Protein AF-A0A5A8C031-F1 (afdb_monomer)

pLDDT: mean 80.94, std 11.34, range [50.0, 92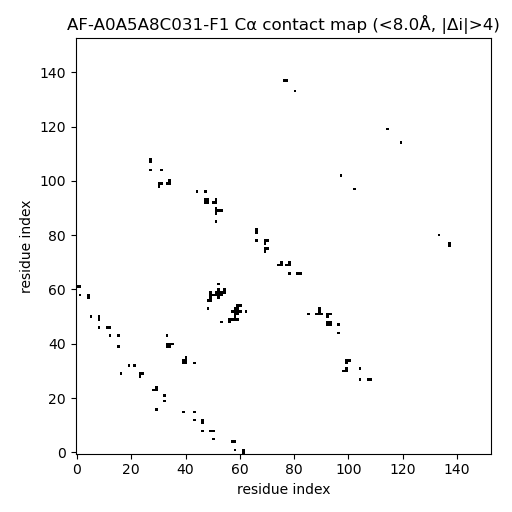.94]

Structure (mmCIF, N/CA/C/O backbone):
data_AF-A0A5A8C031-F1
#
_entry.id   AF-A0A5A8C031-F1
#
loop_
_atom_site.group_PDB
_atom_site.id
_atom_site.type_symbol
_atom_site.label_atom_id
_atom_site.label_alt_id
_atom_site.label_comp_id
_atom_site.label_asym_id
_atom_site.label_entity_id
_atom_site.label_seq_id
_atom_site.pdbx_PDB_ins_code
_atom_site.Cartn_x
_atom_site.Cartn_y
_atom_site.Cartn_z
_atom_site.occupancy
_atom_site.B_iso_or_equiv
_atom_site.auth_seq_id
_atom_site.auth_comp_id
_atom_site.auth_asym_id
_atom_site.auth_atom_id
_atom_site.pdbx_PDB_model_num
ATOM 1 N N . MET A 1 1 ? -4.021 -14.333 13.060 1.00 83.88 1 MET A N 1
ATOM 2 C CA . MET A 1 1 ? -4.464 -14.262 11.647 1.00 83.88 1 MET A CA 1
ATOM 3 C C . MET A 1 1 ? -3.857 -13.085 10.891 1.00 83.88 1 MET A C 1
ATOM 5 O O . MET A 1 1 ? -3.266 -13.328 9.847 1.00 83.88 1 MET A O 1
ATOM 9 N N . TYR A 1 2 ? -3.890 -11.856 11.427 1.00 87.88 2 TYR A N 1
ATOM 10 C CA . TYR A 1 2 ? -3.252 -10.684 10.798 1.00 87.88 2 TYR A CA 1
ATOM 11 C C . TYR A 1 2 ? -1.809 -10.914 10.328 1.00 87.88 2 TYR A C 1
ATOM 13 O O . TYR A 1 2 ? -1.511 -10.761 9.147 1.00 87.88 2 TYR A O 1
ATOM 21 N N . LEU A 1 3 ? -0.933 -11.363 11.234 1.00 89.94 3 LEU A N 1
ATOM 22 C CA . LEU A 1 3 ? 0.481 -11.597 10.925 1.00 89.94 3 LEU A CA 1
ATOM 23 C C . LEU A 1 3 ? 0.696 -12.619 9.804 1.00 89.94 3 LEU A C 1
ATOM 25 O O . LEU A 1 3 ? 1.590 -12.433 8.989 1.00 89.94 3 LEU A O 1
ATOM 29 N N . LEU A 1 4 ? -0.133 -13.665 9.721 1.00 90.69 4 LEU A N 1
ATOM 30 C CA . LEU A 1 4 ? -0.022 -14.673 8.662 1.00 90.69 4 LEU A CA 1
ATOM 31 C C . LEU A 1 4 ? -0.311 -14.066 7.289 1.00 90.69 4 LEU A C 1
ATOM 33 O O . LEU A 1 4 ? 0.468 -14.247 6.360 1.00 90.69 4 LEU A O 1
ATOM 37 N N . ILE A 1 5 ? -1.397 -13.302 7.165 1.00 89.88 5 ILE A N 1
ATOM 38 C CA . ILE A 1 5 ? -1.763 -12.665 5.893 1.00 89.88 5 ILE A CA 1
ATOM 39 C C . ILE A 1 5 ? -0.736 -11.590 5.519 1.00 89.88 5 ILE A C 1
ATOM 41 O O . ILE A 1 5 ? -0.358 -11.477 4.352 1.00 89.88 5 ILE A O 1
ATOM 45 N N . TYR A 1 6 ? -0.207 -10.863 6.507 1.00 90.06 6 TYR A N 1
ATOM 4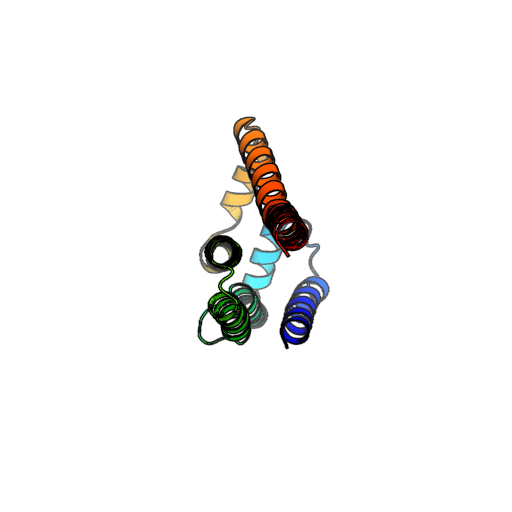6 C CA . TYR A 1 6 ? 0.887 -9.923 6.289 1.00 90.06 6 TYR A CA 1
ATOM 47 C C . TYR A 1 6 ? 2.152 -10.629 5.774 1.00 90.06 6 TYR A C 1
ATOM 49 O O . TYR A 1 6 ? 2.692 -10.225 4.743 1.00 90.06 6 TYR A O 1
ATOM 57 N N . LEU A 1 7 ? 2.580 -11.726 6.407 1.00 92.94 7 LEU A N 1
ATOM 58 C CA . LEU A 1 7 ? 3.738 -12.518 5.976 1.00 92.94 7 LEU A CA 1
ATOM 59 C C . LEU A 1 7 ? 3.572 -13.046 4.551 1.00 92.94 7 LEU A C 1
ATOM 61 O O . LEU A 1 7 ? 4.464 -12.875 3.727 1.00 92.94 7 LEU A O 1
ATOM 65 N N . VAL A 1 8 ? 2.412 -13.620 4.231 1.00 92.25 8 VAL A N 1
ATOM 66 C CA . VAL A 1 8 ? 2.135 -14.128 2.881 1.00 92.25 8 VAL A CA 1
ATOM 67 C C . VAL A 1 8 ? 2.182 -12.996 1.851 1.00 92.25 8 VAL A C 1
ATOM 69 O O . VAL A 1 8 ? 2.849 -13.125 0.825 1.00 92.25 8 VAL A O 1
ATOM 72 N N . SER A 1 9 ? 1.529 -11.863 2.128 1.00 89.69 9 SER A N 1
ATOM 73 C CA . SER A 1 9 ? 1.486 -10.727 1.197 1.00 89.69 9 SER A CA 1
ATOM 74 C C . SER A 1 9 ? 2.864 -10.099 0.960 1.00 89.69 9 SER A C 1
ATOM 76 O O . SER A 1 9 ? 3.215 -9.794 -0.178 1.00 89.69 9 SER A O 1
ATOM 78 N N . THR A 1 10 ? 3.662 -9.943 2.018 1.00 89.81 10 THR A N 1
ATOM 79 C CA . THR A 1 10 ? 5.017 -9.378 1.947 1.00 89.81 10 THR A CA 1
ATOM 80 C C . THR A 1 10 ? 5.991 -10.330 1.268 1.00 89.81 10 THR A C 1
ATOM 82 O O . THR A 1 10 ? 6.787 -9.885 0.442 1.00 89.81 10 THR A O 1
ATOM 85 N N . PHE A 1 11 ? 5.884 -11.633 1.530 1.00 92.38 11 PHE A N 1
ATOM 86 C CA . PHE A 1 11 ? 6.679 -12.655 0.856 1.00 92.38 11 PHE A CA 1
ATOM 87 C C . PHE A 1 11 ? 6.397 -12.701 -0.652 1.00 92.38 11 PHE A C 1
ATOM 89 O O . PHE A 1 11 ? 7.330 -12.706 -1.452 1.00 92.38 11 PHE A O 1
ATOM 96 N N . LEU A 1 12 ? 5.122 -12.657 -1.054 1.00 90.88 12 LEU A N 1
ATOM 97 C CA . LEU A 1 12 ? 4.726 -12.593 -2.466 1.00 90.88 12 LEU A CA 1
ATOM 98 C C . LEU A 1 12 ? 5.262 -11.333 -3.163 1.00 90.88 12 LEU A C 1
ATOM 100 O O . LEU A 1 12 ? 5.723 -11.398 -4.303 1.00 90.88 12 LEU A O 1
ATOM 104 N N . LEU A 1 13 ? 5.230 -10.187 -2.477 1.00 88.69 13 LEU A N 1
ATOM 105 C CA . LEU A 1 13 ? 5.755 -8.925 -3.004 1.00 88.69 13 LEU A CA 1
ATOM 106 C C . LEU A 1 13 ? 7.281 -8.987 -3.159 1.00 88.69 13 LEU A C 1
ATOM 108 O O . LEU A 1 13 ? 7.816 -8.583 -4.190 1.00 88.69 13 LEU A O 1
ATOM 112 N N . TRP A 1 14 ? 7.978 -9.555 -2.174 1.00 88.62 14 TRP A N 1
ATOM 113 C CA . TRP A 1 14 ? 9.419 -9.783 -2.244 1.00 88.62 14 TRP A CA 1
ATOM 114 C C . TRP A 1 14 ? 9.798 -10.726 -3.391 1.00 88.62 14 TRP A C 1
ATOM 116 O O . TRP A 1 14 ? 10.708 -10.411 -4.155 1.00 88.62 14 TRP A O 1
ATOM 126 N N . PHE A 1 15 ? 9.056 -11.820 -3.580 1.00 88.81 15 PHE A N 1
ATOM 127 C CA . PHE A 1 15 ? 9.252 -12.748 -4.696 1.00 88.81 15 PHE A CA 1
ATOM 128 C C . PHE A 1 15 ? 9.107 -12.062 -6.066 1.00 88.81 15 PHE A C 1
ATOM 130 O O . PHE A 1 15 ? 9.927 -12.272 -6.959 1.00 88.81 15 PHE A O 1
ATOM 137 N N . LEU A 1 16 ? 8.112 -11.182 -6.227 1.00 86.31 16 LEU A N 1
ATOM 138 C CA . LEU A 1 16 ? 7.951 -10.388 -7.452 1.00 86.31 16 LEU A CA 1
ATOM 139 C C . LEU A 1 16 ? 9.130 -9.444 -7.712 1.00 86.31 16 LEU A C 1
ATOM 141 O O . LEU A 1 16 ? 9.465 -9.186 -8.866 1.00 86.31 16 LEU A O 1
ATOM 145 N N . ILE A 1 17 ? 9.745 -8.903 -6.659 1.00 83.75 17 ILE A N 1
ATOM 146 C CA . ILE A 1 17 ? 10.905 -8.016 -6.787 1.00 83.75 17 ILE A CA 1
ATOM 147 C C . ILE A 1 17 ? 12.148 -8.819 -7.188 1.00 83.75 17 ILE A C 1
ATOM 149 O O . ILE A 1 17 ? 12.875 -8.390 -8.082 1.00 83.75 17 ILE A O 1
ATOM 153 N N . THR A 1 18 ? 12.392 -9.971 -6.559 1.00 82.56 18 THR A N 1
ATOM 154 C CA . THR A 1 18 ? 13.613 -10.768 -6.770 1.00 82.56 18 THR A CA 1
ATOM 155 C C . THR A 1 18 ? 13.625 -11.530 -8.089 1.00 82.56 18 THR A C 1
ATOM 157 O O . THR A 1 18 ? 14.696 -11.718 -8.663 1.00 82.56 18 THR A O 1
ATOM 160 N N . HIS A 1 19 ? 12.463 -11.933 -8.610 1.00 78.31 19 HIS A N 1
ATOM 161 C CA . HIS A 1 19 ? 12.389 -12.622 -9.901 1.00 78.31 19 HIS A CA 1
ATOM 162 C C . HIS A 1 19 ? 12.643 -11.678 -11.098 1.00 78.31 19 HIS A C 1
ATOM 164 O O . HIS A 1 19 ? 12.877 -12.129 -12.224 1.00 78.31 19 HIS A O 1
ATOM 170 N N . ASN A 1 20 ? 12.646 -10.361 -10.886 1.00 68.19 20 ASN A N 1
ATOM 171 C CA . ASN A 1 20 ? 12.921 -9.415 -11.958 1.00 68.19 20 ASN A CA 1
ATOM 172 C C . ASN A 1 20 ? 14.406 -9.438 -12.339 1.00 68.19 20 ASN A C 1
ATOM 174 O O . ASN A 1 20 ? 15.278 -9.045 -11.571 1.00 68.19 20 ASN A O 1
ATOM 178 N N . THR A 1 21 ? 14.687 -9.870 -13.568 1.00 60.22 21 THR A N 1
ATOM 179 C CA . THR A 1 21 ? 16.046 -9.968 -14.126 1.00 60.22 21 THR A CA 1
ATOM 180 C C . THR A 1 21 ? 16.635 -8.610 -14.523 1.00 60.22 21 THR A C 1
ATOM 182 O O . THR A 1 21 ? 17.849 -8.478 -14.668 1.00 60.22 21 THR A O 1
ATOM 185 N N . LYS A 1 22 ? 15.792 -7.582 -14.691 1.00 65.94 22 LYS A N 1
ATOM 186 C CA . LYS A 1 22 ? 16.212 -6.200 -14.960 1.00 65.94 22 LYS A CA 1
ATOM 187 C C . LYS A 1 22 ? 16.543 -5.490 -13.647 1.00 65.94 22 LYS A C 1
ATOM 189 O O . LYS A 1 22 ? 15.789 -5.601 -12.686 1.00 65.94 22 LYS A O 1
ATOM 194 N N . LYS A 1 23 ? 17.628 -4.705 -13.618 1.00 65.12 23 LYS A N 1
ATOM 195 C CA . LYS A 1 23 ? 17.985 -3.859 -12.465 1.00 65.12 23 LYS A CA 1
ATOM 196 C C . LYS A 1 23 ? 16.833 -2.908 -12.129 1.00 65.12 23 LYS A C 1
ATOM 198 O O . LYS A 1 23 ? 16.524 -1.988 -12.888 1.00 65.12 23 LYS A O 1
ATOM 203 N N . VAL A 1 24 ? 16.209 -3.130 -10.978 1.00 66.00 24 VAL A N 1
ATOM 204 C CA . VAL A 1 24 ? 15.157 -2.268 -10.445 1.00 66.00 24 VAL A CA 1
ATOM 205 C C . VAL A 1 24 ? 15.780 -1.304 -9.438 1.00 66.00 24 VAL A C 1
ATOM 207 O O . VAL A 1 24 ? 16.022 -1.671 -8.297 1.00 66.00 24 VAL A O 1
ATOM 210 N N . GLU A 1 25 ? 16.048 -0.070 -9.862 1.00 67.44 25 GLU A N 1
ATOM 211 C CA . GLU A 1 25 ? 16.578 0.987 -8.977 1.00 67.44 25 GLU A CA 1
ATOM 212 C C . GLU A 1 25 ? 15.474 1.934 -8.487 1.00 67.44 25 GLU A C 1
ATOM 214 O O . GLU A 1 25 ? 15.517 2.437 -7.368 1.00 67.44 25 GLU A O 1
ATOM 219 N N . PHE A 1 26 ? 14.436 2.127 -9.305 1.00 72.94 26 PHE A N 1
ATOM 220 C CA . PHE A 1 26 ? 13.322 3.024 -9.016 1.00 72.94 26 PHE A CA 1
ATOM 221 C C . PHE A 1 26 ? 11.983 2.294 -9.084 1.00 72.94 26 PHE A C 1
ATOM 223 O O . PHE A 1 26 ? 11.786 1.397 -9.908 1.00 72.94 26 PHE A O 1
ATOM 230 N N . LEU A 1 27 ? 11.021 2.755 -8.276 1.00 77.50 27 LEU A N 1
ATOM 231 C CA . LEU A 1 27 ? 9.636 2.273 -8.303 1.00 77.50 27 LEU A CA 1
ATOM 232 C C . LEU A 1 27 ? 9.029 2.371 -9.712 1.00 77.50 27 LEU A C 1
ATOM 234 O O . LEU A 1 27 ? 8.304 1.477 -10.132 1.00 77.50 27 LEU A O 1
ATOM 238 N N . SER A 1 28 ? 9.359 3.418 -10.475 1.00 75.88 28 SER A N 1
ATOM 239 C CA . SER A 1 28 ? 8.912 3.564 -11.864 1.00 75.88 28 SER A CA 1
ATOM 240 C C . SER A 1 28 ? 9.366 2.400 -12.744 1.00 75.88 28 SER A C 1
ATOM 242 O O . SER A 1 28 ? 8.564 1.845 -13.488 1.00 75.88 28 SER A O 1
ATOM 244 N N . ASN A 1 29 ? 10.630 1.991 -12.625 1.00 76.62 29 ASN A N 1
ATOM 245 C CA . ASN A 1 29 ? 11.194 0.903 -13.423 1.00 76.62 29 ASN A CA 1
ATOM 246 C C . ASN A 1 29 ? 10.562 -0.441 -13.036 1.00 76.62 29 ASN A C 1
ATOM 248 O O . ASN A 1 29 ? 10.287 -1.260 -13.911 1.00 76.62 29 ASN A O 1
ATOM 252 N N . LEU A 1 30 ? 10.269 -0.637 -11.743 1.00 81.19 30 LEU A N 1
ATOM 253 C CA . LEU A 1 30 ? 9.547 -1.812 -11.252 1.00 81.19 30 LEU A CA 1
ATOM 254 C C . LEU A 1 30 ? 8.156 -1.916 -11.887 1.00 81.19 30 LEU A C 1
ATOM 256 O O . LEU A 1 30 ? 7.795 -2.962 -12.418 1.00 81.19 30 LEU A O 1
ATOM 260 N N . LEU A 1 31 ? 7.380 -0.830 -11.846 1.00 83.00 31 LEU A N 1
ATOM 261 C CA . LEU A 1 31 ? 6.001 -0.830 -12.332 1.00 83.00 31 LEU A CA 1
ATOM 262 C C . LEU A 1 31 ? 5.929 -1.026 -13.856 1.00 83.00 31 LEU A C 1
ATOM 264 O O . LEU A 1 31 ? 5.037 -1.733 -14.323 1.00 83.00 31 LEU A O 1
ATOM 268 N N . VAL A 1 32 ? 6.884 -0.475 -14.622 1.00 79.94 32 VAL A N 1
ATOM 269 C CA . VAL A 1 32 ? 7.024 -0.755 -16.066 1.00 79.94 32 VAL A CA 1
ATOM 270 C C . VAL A 1 32 ? 7.269 -2.238 -16.304 1.00 79.94 32 VAL A C 1
ATOM 272 O O . VAL A 1 32 ? 6.569 -2.854 -17.101 1.00 79.94 32 VAL A O 1
ATOM 275 N N . ASN A 1 33 ? 8.237 -2.820 -15.599 1.00 80.38 33 ASN A N 1
ATOM 276 C CA . ASN A 1 33 ? 8.616 -4.214 -15.791 1.00 80.38 33 ASN A CA 1
ATOM 277 C C . ASN A 1 33 ? 7.485 -5.184 -15.411 1.00 80.38 33 ASN A C 1
ATOM 279 O O . ASN A 1 33 ? 7.244 -6.166 -16.107 1.00 80.38 33 ASN A O 1
ATOM 283 N N . ILE A 1 34 ? 6.747 -4.883 -14.341 1.00 84.81 34 ILE A N 1
ATOM 284 C CA . ILE A 1 34 ? 5.558 -5.651 -13.958 1.00 84.81 34 ILE A CA 1
ATOM 285 C C . ILE A 1 34 ? 4.499 -5.586 -15.066 1.00 84.81 34 ILE A C 1
ATOM 287 O O . ILE A 1 34 ? 3.893 -6.607 -15.374 1.00 84.81 34 ILE A O 1
ATOM 291 N N . LYS A 1 35 ? 4.303 -4.419 -15.696 1.00 82.81 35 LYS A N 1
ATOM 292 C CA . LYS A 1 35 ? 3.335 -4.232 -16.789 1.00 82.81 35 LYS A CA 1
ATOM 293 C C . LYS A 1 35 ? 3.681 -5.035 -18.048 1.00 82.81 35 LYS A C 1
ATOM 295 O O . LYS A 1 35 ? 2.767 -5.449 -18.753 1.00 82.81 35 LYS A O 1
ATOM 300 N N . GLU A 1 36 ? 4.965 -5.258 -18.337 1.00 83.38 36 GLU A N 1
ATOM 301 C CA . GLU A 1 36 ? 5.394 -6.029 -19.518 1.00 83.38 36 GLU A CA 1
ATOM 302 C C . GLU A 1 36 ? 4.851 -7.466 -19.501 1.00 83.38 36 GLU A C 1
ATOM 304 O O . GLU A 1 36 ? 4.494 -8.008 -20.545 1.00 83.38 36 GLU A O 1
ATOM 309 N N . ASN A 1 37 ? 4.740 -8.069 -18.316 1.00 86.12 37 ASN A N 1
ATOM 310 C CA . ASN A 1 37 ? 4.270 -9.436 -18.137 1.00 86.12 37 ASN A CA 1
ATOM 311 C C . ASN A 1 37 ? 2.887 -9.455 -17.478 1.00 86.12 37 ASN A C 1
ATOM 313 O O . ASN A 1 37 ? 2.756 -9.261 -16.269 1.00 86.12 37 ASN A O 1
ATOM 317 N N . SER A 1 38 ? 1.855 -9.784 -18.257 1.00 85.44 38 SER A N 1
ATOM 318 C CA . SER A 1 38 ? 0.458 -9.798 -17.793 1.00 85.44 38 SER A CA 1
ATOM 319 C C . SER A 1 38 ? 0.229 -10.644 -16.527 1.00 85.44 38 SER A C 1
ATOM 321 O O . SER A 1 38 ? -0.518 -10.227 -15.642 1.00 85.44 38 SER A O 1
ATOM 323 N N . LEU A 1 39 ? 0.924 -11.782 -16.388 1.00 89.19 39 LEU A N 1
ATOM 324 C CA . LEU A 1 39 ? 0.842 -12.631 -15.193 1.00 89.19 39 LEU A CA 1
ATOM 325 C C . LEU A 1 39 ? 1.391 -11.924 -13.946 1.00 89.19 39 LEU A C 1
ATOM 327 O O . LEU A 1 39 ? 0.696 -11.835 -12.938 1.00 89.19 39 LEU A O 1
ATOM 331 N N . TYR A 1 40 ? 2.604 -11.368 -14.011 1.00 87.56 40 TYR A N 1
ATOM 332 C CA . TYR A 1 40 ? 3.193 -10.652 -12.874 1.00 87.56 40 TYR A CA 1
ATOM 333 C C . TYR A 1 40 ? 2.380 -9.417 -12.496 1.00 87.56 40 TYR A C 1
ATOM 335 O O . TYR A 1 40 ? 2.212 -9.140 -11.309 1.00 87.56 40 TYR A O 1
ATOM 343 N N . PHE A 1 41 ? 1.817 -8.717 -13.481 1.00 89.56 41 PHE A N 1
ATOM 344 C CA . PHE A 1 41 ? 0.884 -7.624 -13.240 1.00 89.56 41 PHE A CA 1
ATOM 345 C C . PHE A 1 41 ? -0.365 -8.080 -12.477 1.00 89.56 41 PHE A C 1
ATOM 347 O O . PHE A 1 41 ? -0.738 -7.451 -11.488 1.00 89.56 41 PHE A O 1
ATOM 354 N N . PHE A 1 42 ? -0.978 -9.195 -12.872 1.00 90.38 42 PHE A N 1
ATOM 355 C CA . PHE A 1 42 ? -2.148 -9.731 -12.179 1.00 90.38 42 PHE A CA 1
ATOM 356 C C . PHE A 1 42 ? -1.839 -10.114 -10.724 1.00 90.38 42 PHE A C 1
ATOM 358 O O . PHE A 1 42 ? -2.565 -9.711 -9.811 1.00 90.38 42 PHE A O 1
ATOM 365 N N . LEU A 1 43 ? -0.723 -10.816 -10.488 1.00 90.81 43 LEU A N 1
ATOM 366 C CA . LEU A 1 43 ? -0.263 -11.133 -9.131 1.00 90.81 43 LEU A CA 1
ATOM 367 C C . LEU A 1 43 ? -0.000 -9.863 -8.309 1.00 90.81 43 LEU A C 1
ATOM 369 O O . LEU A 1 43 ? -0.445 -9.770 -7.165 1.00 90.81 43 LEU A O 1
ATOM 373 N N . PHE A 1 44 ? 0.673 -8.869 -8.893 1.00 91.06 44 PHE A N 1
ATOM 374 C CA . PHE A 1 44 ? 0.939 -7.588 -8.240 1.00 91.06 44 PHE A CA 1
ATOM 375 C C . PHE A 1 44 ? -0.354 -6.886 -7.809 1.00 91.06 44 PHE A C 1
ATOM 377 O O . PHE A 1 44 ? -0.454 -6.439 -6.666 1.00 91.06 44 PHE A O 1
ATOM 384 N N . VAL A 1 45 ? -1.361 -6.830 -8.685 1.00 91.44 45 VAL A N 1
ATOM 385 C CA . VAL A 1 45 ? -2.660 -6.217 -8.373 1.00 91.44 45 VAL A C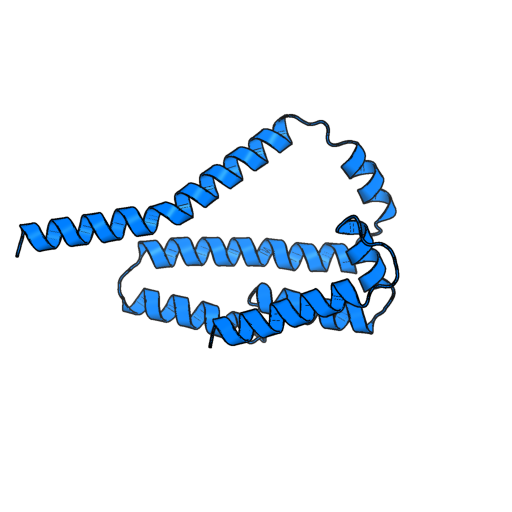A 1
ATOM 386 C C . VAL A 1 45 ? -3.331 -6.925 -7.198 1.00 91.44 45 VAL A C 1
ATOM 388 O O . VAL A 1 45 ? -3.767 -6.249 -6.269 1.00 91.44 45 VAL A O 1
ATOM 391 N N . ILE A 1 46 ? -3.356 -8.261 -7.180 1.00 91.81 46 ILE A N 1
ATOM 392 C CA . ILE A 1 46 ? -3.941 -9.032 -6.069 1.00 91.81 46 ILE A CA 1
ATOM 393 C C . ILE A 1 46 ? -3.231 -8.727 -4.744 1.00 91.81 46 ILE A C 1
ATOM 395 O O . ILE A 1 46 ? -3.890 -8.496 -3.728 1.00 91.81 46 ILE A O 1
ATOM 399 N N . ILE A 1 47 ? -1.897 -8.687 -4.745 1.00 91.38 47 ILE A N 1
ATOM 400 C CA . ILE A 1 47 ? -1.102 -8.418 -3.539 1.00 91.38 47 ILE A CA 1
ATOM 401 C C . ILE A 1 47 ? -1.379 -7.006 -3.017 1.00 91.38 47 ILE A C 1
ATOM 403 O O . ILE A 1 47 ? -1.678 -6.830 -1.833 1.00 91.38 47 ILE A O 1
ATOM 407 N N . VAL A 1 48 ? -1.335 -6.000 -3.895 1.00 91.62 48 VAL A N 1
ATOM 408 C CA . VAL A 1 48 ? -1.587 -4.600 -3.526 1.00 91.62 48 VAL A CA 1
ATOM 409 C C . VAL A 1 48 ? -3.024 -4.409 -3.050 1.00 91.62 48 VAL A C 1
ATOM 411 O O . VAL A 1 48 ? -3.265 -3.702 -2.073 1.00 91.62 48 VAL A O 1
ATOM 414 N N . PHE A 1 49 ? -3.986 -5.076 -3.681 1.00 91.12 49 PHE A N 1
ATOM 415 C CA . PHE A 1 49 ? -5.379 -5.042 -3.259 1.00 91.12 49 PHE A CA 1
ATOM 416 C C . PHE A 1 49 ? -5.592 -5.708 -1.892 1.00 91.12 49 PHE A C 1
ATOM 418 O O . PHE A 1 49 ? -6.385 -5.213 -1.084 1.00 91.12 49 PHE A O 1
ATOM 425 N N . SER A 1 50 ? -4.839 -6.768 -1.590 1.00 91.12 50 SER A N 1
ATOM 426 C CA . SER A 1 50 ? -4.862 -7.413 -0.277 1.00 91.12 50 SER A CA 1
ATOM 427 C C . SER A 1 50 ? -4.274 -6.494 0.795 1.00 91.12 50 SER A C 1
ATOM 429 O O . SER A 1 50 ? -4.866 -6.349 1.860 1.00 91.12 50 SER A O 1
ATOM 431 N N . MET A 1 51 ? -3.154 -5.817 0.516 1.00 88.06 51 MET A 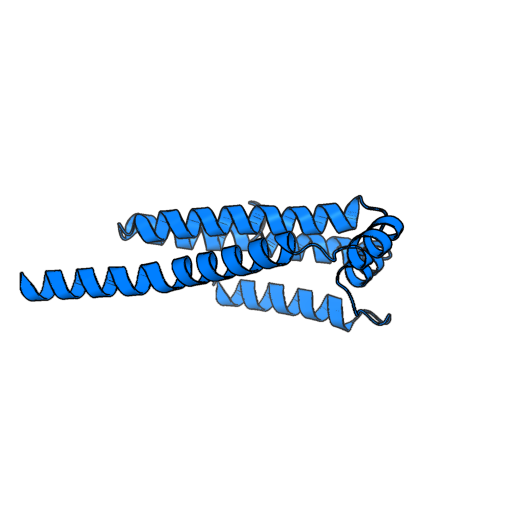N 1
ATOM 432 C CA . MET A 1 51 ? -2.553 -4.842 1.442 1.00 88.06 51 MET A CA 1
ATOM 433 C C . MET A 1 51 ? -3.433 -3.598 1.648 1.00 88.06 51 MET A C 1
ATOM 435 O O . MET A 1 51 ? -3.533 -3.077 2.764 1.00 88.06 51 MET A O 1
ATOM 439 N N . SER A 1 52 ? -4.114 -3.150 0.590 1.00 89.62 52 SER A N 1
ATOM 440 C CA . SER A 1 52 ? -5.084 -2.052 0.627 1.00 89.62 52 SER A CA 1
ATOM 441 C C . SER A 1 52 ? -6.269 -2.375 1.540 1.00 89.62 52 SER A C 1
ATOM 443 O O . SER A 1 52 ? -6.675 -1.549 2.358 1.00 89.62 52 SER A O 1
ATOM 445 N N . GLY A 1 53 ? -6.749 -3.620 1.492 1.00 87.06 53 GLY A N 1
ATOM 446 C CA . GLY A 1 53 ? -7.967 -4.039 2.178 1.00 87.06 53 GLY A CA 1
ATOM 447 C C . GLY A 1 53 ? -9.205 -3.733 1.340 1.00 87.06 53 GLY A C 1
ATOM 448 O O . GLY A 1 53 ? -10.125 -3.077 1.809 1.00 87.06 53 GLY A O 1
ATOM 449 N N . ILE A 1 54 ? -9.222 -4.182 0.083 1.00 87.56 54 ILE A N 1
ATOM 450 C CA . ILE A 1 54 ? -10.426 -4.134 -0.764 1.00 87.56 54 ILE A CA 1
ATOM 451 C C . ILE A 1 54 ? -11.332 -5.319 -0.370 1.00 87.56 54 ILE A C 1
ATOM 453 O O . ILE A 1 54 ? -10.810 -6.414 -0.140 1.00 87.56 54 ILE A O 1
ATOM 457 N N . PRO A 1 55 ? -12.668 -5.142 -0.314 1.00 81.06 55 PRO A N 1
ATOM 458 C CA . PRO A 1 55 ? -13.619 -6.089 0.282 1.00 81.06 55 PRO A CA 1
ATOM 459 C C . PRO A 1 55 ? -13.544 -7.578 -0.114 1.00 81.06 55 PRO A C 1
ATOM 461 O O . PRO A 1 55 ? -13.817 -8.402 0.754 1.00 81.06 55 PRO A O 1
ATOM 464 N N . PRO A 1 56 ? -13.177 -7.996 -1.344 1.00 84.88 56 PRO A N 1
ATOM 465 C CA . PRO A 1 56 ? -13.124 -9.415 -1.683 1.00 84.88 56 PRO A CA 1
ATOM 466 C C . PRO A 1 56 ? -11.864 -10.126 -1.160 1.00 84.88 56 PRO A C 1
ATOM 468 O O . PRO A 1 56 ? -11.773 -11.345 -1.276 1.00 84.88 56 PRO A O 1
ATOM 471 N N . LEU A 1 57 ? -10.874 -9.406 -0.619 1.00 90.06 57 LEU A N 1
ATOM 472 C CA . LEU A 1 57 ? -9.579 -9.976 -0.236 1.00 90.06 57 LEU A CA 1
ATOM 473 C C . LEU A 1 57 ? -9.425 -10.117 1.276 1.00 90.06 57 LEU A C 1
ATOM 475 O O . LEU A 1 57 ? -9.941 -9.327 2.062 1.00 90.06 57 LEU A O 1
ATOM 479 N N . ALA A 1 58 ? -8.618 -11.099 1.679 1.00 88.50 58 ALA A N 1
ATOM 480 C CA . ALA A 1 58 ? -8.403 -11.458 3.079 1.00 88.50 58 ALA A CA 1
ATOM 481 C C . ALA A 1 58 ? -7.915 -10.285 3.952 1.00 88.50 58 ALA A C 1
ATOM 483 O O . ALA A 1 58 ? -8.283 -10.188 5.120 1.00 88.50 58 ALA A O 1
ATOM 484 N N . GLY A 1 59 ? -7.127 -9.360 3.394 1.00 87.00 59 GLY A N 1
ATOM 485 C CA . GLY A 1 59 ? -6.642 -8.193 4.134 1.00 87.00 59 GLY A CA 1
ATOM 486 C C . GLY A 1 59 ? -7.730 -7.195 4.552 1.00 87.00 59 GLY A C 1
ATOM 487 O O . GLY A 1 59 ? -7.520 -6.464 5.518 1.00 87.00 59 GLY A O 1
ATOM 488 N N . PHE A 1 60 ? -8.893 -7.176 3.887 1.00 90.81 60 PHE A N 1
ATOM 489 C CA . PHE A 1 60 ? -10.036 -6.365 4.321 1.00 90.81 60 PHE A CA 1
ATOM 490 C C . PHE A 1 60 ? -10.654 -6.927 5.597 1.00 90.81 60 PHE A C 1
ATOM 492 O O . PHE A 1 60 ? -10.786 -6.200 6.579 1.00 90.81 60 PHE A O 1
ATOM 499 N N . PHE A 1 61 ? -10.968 -8.226 5.596 1.00 90.00 61 PHE A N 1
ATOM 500 C CA . PHE A 1 61 ? -11.633 -8.882 6.720 1.00 90.00 61 PHE A CA 1
ATOM 501 C C . PHE A 1 61 ? -10.846 -8.728 8.015 1.00 90.00 61 PHE A C 1
ATOM 503 O O . PHE A 1 61 ? -11.421 -8.373 9.031 1.00 90.00 61 PHE A O 1
ATOM 510 N N . ILE A 1 62 ? -9.517 -8.851 7.971 1.00 90.62 62 ILE A N 1
ATOM 511 C CA . ILE A 1 62 ? -8.730 -8.674 9.193 1.00 90.62 62 ILE A CA 1
ATOM 512 C C . ILE A 1 62 ? -8.758 -7.231 9.706 1.00 90.62 62 ILE A C 1
ATOM 514 O O . ILE A 1 62 ? -8.836 -7.012 10.911 1.00 90.62 62 ILE A O 1
ATOM 518 N N . LYS A 1 63 ? -8.640 -6.232 8.819 1.00 89.75 63 LYS A N 1
ATOM 519 C CA . LYS A 1 63 ? -8.704 -4.823 9.242 1.00 89.75 63 LYS A CA 1
ATOM 520 C C . LYS A 1 63 ? -10.082 -4.511 9.824 1.00 89.75 63 LYS A C 1
ATOM 522 O O . LYS A 1 63 ? -10.169 -3.806 10.823 1.00 89.75 63 LYS A O 1
ATOM 527 N N . PHE A 1 64 ? -11.133 -5.066 9.227 1.00 91.38 64 PHE A N 1
ATOM 528 C CA . PHE A 1 64 ? -12.493 -4.967 9.738 1.00 91.38 64 PHE A CA 1
ATOM 529 C C . PHE A 1 64 ? -12.649 -5.645 11.107 1.00 91.38 64 PHE A C 1
ATOM 531 O O . PHE A 1 64 ? -13.230 -5.045 12.005 1.00 91.38 64 PHE A O 1
ATOM 538 N N . ASP A 1 65 ? -12.064 -6.829 11.307 1.00 91.88 65 ASP A N 1
ATOM 539 C CA . ASP A 1 65 ? -12.066 -7.526 12.598 1.00 91.88 65 ASP A CA 1
ATOM 540 C C . ASP A 1 65 ? -11.339 -6.718 13.683 1.00 91.88 65 ASP A C 1
ATOM 542 O O . ASP A 1 65 ? -11.800 -6.628 14.816 1.00 91.88 65 ASP A O 1
ATOM 546 N N . ILE A 1 66 ? -10.217 -6.075 13.347 1.00 90.81 66 ILE A N 1
ATOM 547 C CA . ILE A 1 66 ? -9.509 -5.194 14.290 1.00 90.81 66 ILE A CA 1
ATOM 548 C C . ILE A 1 66 ? -10.391 -3.994 14.662 1.00 90.81 66 ILE A C 1
ATOM 550 O O . ILE A 1 66 ? -10.499 -3.650 15.837 1.00 90.81 66 ILE A O 1
ATOM 554 N N . LEU A 1 67 ? -11.055 -3.379 13.680 1.00 91.75 67 LEU A N 1
ATOM 555 C CA . LEU A 1 67 ? -11.967 -2.256 13.915 1.00 91.75 67 LEU A CA 1
ATOM 556 C C . LEU A 1 67 ? -13.195 -2.667 14.742 1.00 91.75 67 LEU A C 1
ATOM 558 O O . LEU A 1 67 ? -13.639 -1.890 15.583 1.00 91.75 67 LEU A O 1
ATOM 562 N N . SER A 1 68 ? -13.732 -3.873 14.545 1.00 91.19 68 SER A N 1
ATOM 563 C CA . SER A 1 68 ? -14.882 -4.365 15.312 1.00 91.19 68 SER A CA 1
ATOM 564 C C . SER A 1 68 ? -14.515 -4.646 16.771 1.00 91.19 68 SER A C 1
ATOM 566 O O . SER A 1 68 ? -15.274 -4.285 17.668 1.00 91.19 68 SER A O 1
ATOM 568 N N . ILE A 1 69 ? -13.322 -5.190 17.028 1.00 91.38 69 ILE A N 1
ATOM 569 C CA . ILE A 1 69 ? -12.804 -5.385 18.389 1.00 91.38 69 ILE A CA 1
ATOM 570 C C . ILE A 1 69 ? -12.595 -4.034 19.086 1.00 91.38 69 ILE A C 1
ATOM 572 O O . ILE A 1 69 ? -13.005 -3.880 20.234 1.00 91.38 69 ILE A O 1
ATOM 576 N N . LEU A 1 70 ? -12.035 -3.041 18.387 1.00 89.75 70 LEU A N 1
ATOM 577 C CA . LEU A 1 70 ? -11.872 -1.678 18.914 1.00 89.75 70 LEU A CA 1
ATOM 578 C C . LEU A 1 70 ? -13.216 -0.993 19.207 1.00 89.75 70 LEU A C 1
ATOM 580 O O . LEU A 1 70 ? -13.333 -0.221 20.157 1.00 89.75 70 LEU A O 1
ATOM 584 N N . ALA A 1 71 ? -14.244 -1.281 18.404 1.00 89.38 71 ALA A N 1
ATOM 585 C CA . ALA A 1 71 ? -15.590 -0.769 18.641 1.00 89.38 71 ALA A CA 1
ATOM 586 C C . ALA A 1 71 ? -16.203 -1.371 19.911 1.00 89.38 71 ALA A C 1
ATOM 588 O O . ALA A 1 71 ? -16.869 -0.668 20.665 1.00 89.38 71 ALA A O 1
ATOM 589 N N . LEU A 1 72 ? -15.957 -2.660 20.160 1.00 91.88 72 LEU A N 1
ATOM 590 C CA . LEU A 1 72 ? -16.428 -3.363 21.354 1.00 91.88 72 LEU A CA 1
ATOM 591 C C . LEU A 1 72 ? -15.664 -2.959 22.620 1.00 91.88 72 LEU A C 1
ATOM 593 O O . LEU A 1 72 ? -16.236 -2.999 23.707 1.00 91.88 72 LEU A O 1
ATOM 597 N N . SER A 1 73 ? -14.396 -2.559 22.499 1.00 87.62 73 SER A N 1
ATOM 598 C CA . SER A 1 73 ? -13.580 -2.118 23.634 1.00 87.62 73 SER A CA 1
ATOM 599 C C . SER A 1 73 ? -13.855 -0.673 24.075 1.00 87.62 73 SER A C 1
ATOM 601 O O . SER A 1 73 ? -13.191 -0.201 24.989 1.00 87.62 73 SER A O 1
ATOM 603 N N . ASN A 1 74 ? -14.819 0.029 23.459 1.00 81.69 74 ASN A N 1
ATOM 604 C CA . ASN A 1 74 ? -15.147 1.446 23.704 1.00 81.69 74 ASN A CA 1
ATOM 605 C C . ASN A 1 74 ? -13.976 2.432 23.497 1.00 81.69 74 ASN A C 1
ATOM 607 O O . ASN A 1 74 ? -14.054 3.592 23.905 1.00 81.69 74 ASN A O 1
ATOM 611 N N . GLU A 1 75 ? -12.922 2.018 22.793 1.00 83.75 75 GLU A N 1
ATOM 612 C CA . GLU A 1 75 ? -11.751 2.851 22.501 1.00 83.75 75 GLU A CA 1
ATOM 613 C C . GLU A 1 75 ? -11.976 3.688 21.232 1.00 83.75 75 GLU A C 1
ATOM 615 O O . GLU A 1 75 ? -11.340 3.505 20.187 1.00 83.75 75 GLU A O 1
ATOM 620 N N . PHE A 1 76 ? -12.924 4.627 21.305 1.00 82.88 76 PHE A N 1
ATOM 621 C CA . PHE A 1 76 ? -13.387 5.405 20.147 1.00 82.88 76 PHE A CA 1
ATOM 622 C C . PHE A 1 76 ? -12.281 6.208 19.457 1.00 82.88 76 PHE A C 1
ATOM 624 O O . PHE A 1 76 ? -12.324 6.425 18.244 1.00 82.88 76 PHE A O 1
ATOM 631 N N . LEU A 1 77 ? -11.277 6.646 20.213 1.00 82.81 77 LEU A N 1
ATOM 632 C CA . LEU A 1 77 ? -10.195 7.472 19.690 1.00 82.81 77 LEU A CA 1
ATOM 633 C C . LEU A 1 77 ? -9.222 6.641 18.835 1.00 82.81 77 LEU A C 1
ATOM 635 O O . LEU A 1 77 ? -8.867 7.030 17.716 1.00 82.81 77 LEU A O 1
ATOM 639 N N . ILE A 1 78 ? -8.861 5.449 19.315 1.00 85.06 78 ILE A N 1
ATOM 640 C CA . ILE A 1 78 ? -8.046 4.482 18.569 1.00 85.06 78 ILE A CA 1
ATOM 641 C C . ILE A 1 78 ? -8.822 3.989 17.344 1.00 85.06 78 ILE A C 1
ATOM 643 O O . ILE A 1 78 ? -8.276 3.926 16.242 1.00 85.06 78 ILE A O 1
ATOM 647 N N . LEU A 1 79 ? -10.121 3.725 17.484 1.00 87.44 79 LEU A N 1
ATOM 648 C CA . LEU A 1 79 ? -10.977 3.346 16.362 1.00 87.44 79 LEU A CA 1
ATOM 649 C C . LEU A 1 79 ? -11.007 4.416 15.260 1.00 87.44 79 LEU A C 1
ATOM 651 O O . LEU A 1 79 ? -10.845 4.105 14.081 1.00 87.44 79 LEU A O 1
ATOM 655 N N . PHE A 1 80 ? -11.181 5.688 15.619 1.00 87.38 80 PHE A N 1
ATOM 656 C CA . PHE A 1 80 ? -11.270 6.760 14.627 1.00 87.38 80 PHE A CA 1
ATOM 657 C C . PHE A 1 80 ? -9.940 6.987 13.897 1.00 87.38 80 PHE A C 1
ATOM 659 O O . PHE A 1 80 ? -9.900 7.102 12.669 1.00 87.38 80 PHE A O 1
ATOM 666 N N . THR A 1 81 ? -8.833 7.011 14.641 1.00 86.50 81 THR A N 1
ATOM 667 C CA . THR A 1 81 ? -7.492 7.189 14.064 1.00 86.50 81 THR A CA 1
ATOM 668 C C . THR A 1 81 ? -7.096 6.014 13.171 1.00 86.50 81 THR A C 1
ATOM 670 O O . THR A 1 81 ? -6.623 6.229 12.052 1.00 86.50 81 THR A O 1
ATOM 673 N N . THR A 1 82 ? -7.353 4.777 13.602 1.00 88.94 82 THR A N 1
ATOM 674 C CA . THR A 1 82 ? -7.105 3.580 12.783 1.00 88.94 82 THR A CA 1
ATOM 675 C C . THR A 1 82 ? -7.947 3.592 11.509 1.00 88.94 82 THR A C 1
ATOM 677 O O . THR A 1 82 ? -7.410 3.343 10.428 1.00 88.94 82 THR A O 1
ATOM 680 N N . LEU A 1 83 ? -9.220 3.986 11.583 1.00 91.06 83 LEU A N 1
ATOM 681 C CA . LEU A 1 83 ? -10.078 4.129 10.407 1.00 91.06 83 LEU A CA 1
ATOM 682 C C . LEU A 1 83 ? -9.500 5.148 9.410 1.00 91.06 83 LEU A C 1
ATOM 684 O O . LEU A 1 83 ? -9.334 4.818 8.234 1.00 91.06 83 LEU A O 1
ATOM 688 N N . LEU A 1 84 ? -9.094 6.339 9.861 1.00 90.38 84 LEU A N 1
ATOM 689 C CA . LEU A 1 84 ? -8.467 7.347 8.992 1.00 90.38 84 LEU A CA 1
ATOM 690 C C . LEU A 1 84 ? -7.195 6.826 8.306 1.00 90.38 84 LEU A C 1
ATOM 692 O O . LEU A 1 84 ? -7.017 7.017 7.099 1.00 90.38 84 LEU A O 1
ATOM 696 N N . ILE A 1 85 ? -6.331 6.130 9.051 1.00 88.81 85 ILE A N 1
ATOM 697 C CA . ILE A 1 85 ? -5.097 5.541 8.513 1.00 88.81 85 ILE A CA 1
ATOM 698 C C . ILE A 1 85 ? -5.421 4.473 7.462 1.00 88.81 85 ILE A C 1
ATOM 700 O O . ILE A 1 85 ? -4.780 4.429 6.408 1.00 88.81 85 ILE A O 1
ATOM 704 N N . THR A 1 86 ? -6.432 3.631 7.700 1.00 90.06 86 THR A N 1
ATOM 705 C CA . THR A 1 86 ? -6.821 2.598 6.728 1.00 90.06 86 THR A CA 1
ATOM 706 C C . THR A 1 86 ? -7.339 3.206 5.425 1.00 90.06 86 THR A C 1
ATOM 708 O O . THR A 1 86 ? -6.892 2.786 4.356 1.00 90.06 86 THR A O 1
ATOM 711 N N . VAL A 1 87 ? -8.168 4.253 5.486 1.00 90.81 87 VAL A N 1
ATOM 712 C CA . VAL A 1 87 ? -8.659 4.971 4.296 1.00 90.81 87 VAL A CA 1
ATOM 713 C C . VAL A 1 87 ? -7.516 5.658 3.544 1.00 90.81 87 VAL A C 1
ATOM 715 O O . VAL A 1 87 ? -7.434 5.561 2.317 1.00 90.81 87 VAL A O 1
ATOM 718 N N . ALA A 1 88 ? -6.588 6.300 4.261 1.00 89.81 88 ALA A N 1
ATOM 719 C CA . ALA A 1 88 ? -5.402 6.888 3.643 1.00 89.81 88 ALA A CA 1
ATOM 720 C C . ALA A 1 88 ? -4.571 5.815 2.920 1.00 89.81 88 ALA A C 1
ATOM 722 O O . ALA A 1 88 ? -4.224 5.985 1.749 1.00 89.81 88 ALA A O 1
ATOM 723 N N . SER A 1 89 ? -4.313 4.677 3.576 1.00 89.25 89 SER A N 1
ATOM 724 C CA . SER A 1 89 ? -3.578 3.557 2.977 1.00 89.25 89 SER A CA 1
ATOM 725 C C . SER A 1 89 ? -4.262 3.044 1.705 1.00 89.25 89 SER A C 1
ATOM 727 O O . SER A 1 89 ? -3.606 2.860 0.678 1.00 89.25 89 SER A O 1
ATOM 729 N N . PHE A 1 90 ? -5.590 2.919 1.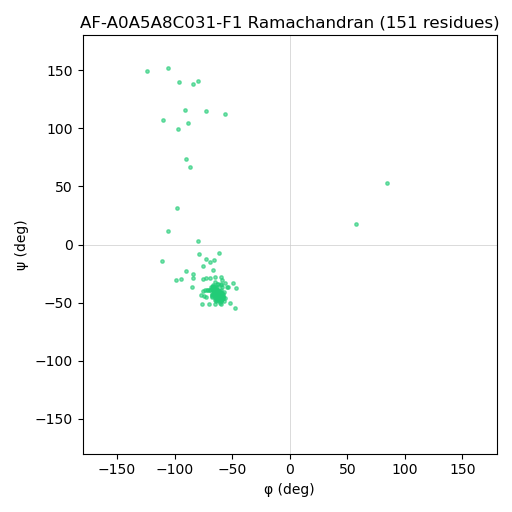734 1.00 91.38 90 PHE A N 1
ATOM 730 C CA . PHE A 1 90 ? -6.398 2.450 0.615 1.00 91.38 90 PHE A CA 1
ATOM 731 C C . PHE A 1 90 ? -6.216 3.319 -0.635 1.00 91.38 90 PHE A C 1
ATOM 733 O O . PHE A 1 90 ? -5.987 2.805 -1.735 1.00 91.38 90 PHE A O 1
ATOM 740 N N . TYR A 1 91 ? -6.230 4.645 -0.462 1.00 91.44 91 TYR A N 1
ATOM 741 C CA . TYR A 1 91 ? -5.988 5.592 -1.549 1.00 91.44 91 TYR A CA 1
ATOM 742 C C . TYR A 1 91 ? -4.597 5.414 -2.185 1.00 91.44 91 TYR A C 1
ATOM 744 O O . TYR A 1 91 ? -4.479 5.355 -3.413 1.00 91.44 91 TYR A O 1
ATOM 752 N N . TYR A 1 92 ? -3.540 5.293 -1.374 1.00 90.00 92 TYR A N 1
ATOM 753 C CA . TYR A 1 92 ? -2.171 5.149 -1.886 1.00 90.00 92 TYR A CA 1
ATOM 754 C C . TYR A 1 92 ? -1.955 3.831 -2.638 1.00 90.00 92 TYR A C 1
ATOM 756 O O . TYR A 1 92 ? -1.330 3.832 -3.703 1.00 90.00 92 TYR A O 1
ATOM 764 N N . TYR A 1 93 ? -2.506 2.723 -2.142 1.00 91.31 93 TYR A N 1
ATOM 765 C CA . TYR A 1 93 ? -2.387 1.429 -2.816 1.00 91.31 93 TYR A CA 1
ATOM 766 C C . TYR A 1 93 ? -3.179 1.371 -4.129 1.00 91.31 93 TYR A C 1
ATOM 768 O O . TYR A 1 93 ? -2.666 0.869 -5.131 1.00 91.31 93 TYR A O 1
ATOM 776 N N . LEU A 1 94 ? -4.379 1.958 -4.190 1.00 89.69 94 LEU A N 1
ATOM 777 C CA . LEU A 1 94 ? -5.108 2.085 -5.458 1.00 89.69 94 LEU A CA 1
ATOM 778 C C . LEU A 1 94 ? -4.369 2.969 -6.462 1.00 89.69 94 LEU A C 1
ATOM 780 O O . LEU A 1 94 ? -4.319 2.657 -7.655 1.00 89.69 94 LEU A O 1
ATOM 784 N N . ARG A 1 95 ? -3.757 4.058 -5.987 1.00 88.25 95 ARG A N 1
ATOM 785 C CA . ARG A 1 95 ? -2.943 4.927 -6.835 1.00 88.25 95 ARG A CA 1
ATOM 786 C C . ARG A 1 95 ? -1.764 4.165 -7.448 1.00 88.25 95 ARG A C 1
ATOM 788 O O . ARG A 1 95 ? -1.500 4.359 -8.629 1.00 88.25 95 ARG A O 1
ATOM 795 N N . LEU A 1 96 ? -1.103 3.278 -6.700 1.00 88.06 96 LEU A N 1
ATOM 796 C CA . LEU A 1 96 ? -0.025 2.432 -7.231 1.00 88.06 96 LEU A CA 1
ATOM 797 C C . LEU A 1 96 ? -0.492 1.560 -8.405 1.00 88.06 96 LEU A C 1
ATOM 799 O O . LEU A 1 96 ? 0.177 1.524 -9.438 1.00 88.06 96 LEU A O 1
ATOM 803 N N . VAL A 1 97 ? -1.656 0.915 -8.281 1.00 89.56 97 VAL A N 1
ATOM 804 C CA . VAL A 1 97 ? -2.239 0.100 -9.365 1.00 89.56 97 VAL A CA 1
ATOM 805 C C . VAL A 1 97 ? -2.643 0.961 -10.561 1.00 89.56 97 VAL A C 1
ATOM 807 O O . VAL A 1 97 ? -2.425 0.577 -11.710 1.00 89.56 97 VAL A O 1
ATOM 810 N N . LYS A 1 98 ? -3.195 2.155 -10.320 1.00 87.81 98 LYS A N 1
ATOM 811 C CA . LYS A 1 98 ? -3.549 3.089 -11.396 1.00 87.81 98 LYS A CA 1
ATOM 812 C C . LYS A 1 98 ? -2.319 3.481 -12.223 1.00 87.81 98 LYS A C 1
ATOM 814 O O . LYS A 1 98 ? -2.384 3.438 -13.451 1.00 87.81 98 LYS A O 1
ATOM 819 N N . ILE A 1 99 ? -1.223 3.827 -11.546 1.00 84.94 99 ILE A N 1
ATOM 820 C CA . ILE A 1 99 ? 0.045 4.230 -12.168 1.00 84.94 99 ILE A CA 1
ATOM 821 C C . ILE A 1 99 ? 0.610 3.078 -13.017 1.00 84.94 99 ILE A C 1
ATOM 823 O O . ILE A 1 99 ? 0.953 3.285 -14.179 1.00 84.94 99 ILE A O 1
ATOM 827 N N . SER A 1 100 ? 0.645 1.840 -12.502 1.00 84.19 100 SER A N 1
ATOM 828 C CA . SER A 1 1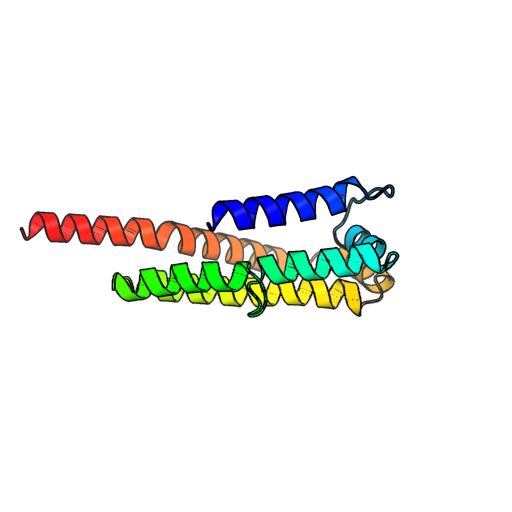00 ? 1.148 0.699 -13.289 1.00 84.19 100 SER A CA 1
ATOM 829 C C . SER A 1 100 ? 0.275 0.359 -14.499 1.00 84.19 100 SER A C 1
ATOM 831 O O . SER A 1 100 ? 0.796 0.003 -15.555 1.00 84.19 100 SER A O 1
ATOM 833 N N . SER A 1 101 ? -1.046 0.491 -14.374 1.00 83.50 101 SER A N 1
ATOM 834 C CA . SER A 1 101 ? -1.997 0.107 -15.426 1.00 83.50 101 SER A CA 1
ATOM 835 C C . SER A 1 101 ? -2.044 1.120 -16.573 1.00 83.50 101 SER A C 1
ATOM 837 O O . SER A 1 101 ? -1.920 0.753 -17.745 1.00 83.50 101 SER A O 1
ATOM 839 N N . PHE A 1 102 ? -2.217 2.406 -16.253 1.00 75.56 102 PHE A N 1
ATOM 840 C CA . PHE A 1 102 ? -2.692 3.404 -17.220 1.00 75.56 102 PHE A CA 1
ATOM 841 C C . PHE A 1 102 ? -1.647 4.437 -17.643 1.00 75.56 102 PHE A C 1
ATOM 843 O O . PHE A 1 102 ? -1.857 5.120 -18.642 1.00 75.56 102 PHE A O 1
ATOM 850 N N . GLU A 1 103 ? -0.519 4.558 -16.944 1.00 68.88 103 GLU A N 1
ATOM 851 C CA . GLU A 1 103 ? 0.469 5.592 -17.264 1.00 68.88 103 GLU A CA 1
ATOM 852 C C . GLU A 1 103 ? 1.600 5.069 -18.161 1.00 68.88 103 GLU A C 1
ATOM 854 O O . GLU A 1 103 ? 2.103 3.952 -18.014 1.00 68.88 103 GLU A O 1
ATOM 859 N N . ASN A 1 104 ? 2.001 5.908 -19.122 1.00 62.12 104 ASN A N 1
ATOM 860 C CA . ASN A 1 104 ? 3.195 5.709 -19.936 1.00 62.12 104 ASN A CA 1
ATOM 861 C C . ASN A 1 104 ? 4.383 6.352 -19.210 1.00 62.12 104 ASN A C 1
ATOM 863 O O . ASN A 1 104 ? 4.548 7.570 -19.217 1.00 62.12 104 ASN A O 1
ATOM 867 N N . PHE A 1 105 ? 5.235 5.528 -18.599 1.00 60.81 105 PHE A N 1
ATOM 868 C CA . PHE A 1 105 ? 6.314 5.946 -17.689 1.00 60.81 105 PHE A CA 1
ATOM 869 C C . PHE A 1 105 ? 7.396 6.866 -18.284 1.00 60.81 105 PHE A C 1
ATOM 871 O O . PHE A 1 105 ? 8.219 7.403 -17.541 1.00 60.81 105 PHE A O 1
ATOM 878 N N . LYS A 1 106 ? 7.386 7.108 -19.602 1.00 53.12 106 LYS A N 1
ATOM 879 C CA . LYS A 1 106 ? 8.341 7.999 -20.279 1.00 53.12 106 LYS A CA 1
ATOM 880 C C . LYS A 1 106 ? 8.206 9.465 -19.829 1.00 53.12 106 LYS A C 1
ATOM 882 O O . LYS A 1 106 ? 9.199 10.183 -19.838 1.00 53.12 106 LYS A O 1
ATOM 887 N N . SER A 1 107 ? 7.020 9.905 -19.394 1.00 50.41 107 SER A N 1
ATOM 888 C CA . SER A 1 107 ? 6.788 11.272 -18.891 1.00 50.41 107 SER A CA 1
ATOM 889 C C . SER A 1 107 ? 7.157 11.457 -17.412 1.00 50.41 107 SER A C 1
ATOM 891 O O . SER A 1 107 ? 7.577 12.542 -17.017 1.00 50.41 107 SER A O 1
ATOM 893 N N . TYR A 1 108 ? 7.063 10.401 -16.597 1.00 52.69 108 TYR A N 1
ATOM 894 C CA . TYR A 1 108 ? 7.297 10.482 -15.152 1.00 52.69 108 TYR A CA 1
ATOM 895 C C . TYR A 1 108 ? 8.778 10.638 -14.787 1.00 52.69 108 TYR A C 1
ATOM 897 O O . TYR A 1 108 ? 9.101 11.430 -13.906 1.00 52.69 108 TYR A O 1
ATOM 905 N N . LEU A 1 109 ? 9.686 9.943 -15.485 1.00 50.00 109 LEU A N 1
ATOM 906 C CA . LEU A 1 109 ? 11.137 10.059 -15.255 1.00 50.00 109 LEU A CA 1
ATOM 907 C C . LEU A 1 109 ? 11.654 11.490 -15.480 1.00 50.00 109 LEU A C 1
ATOM 909 O O . LEU A 1 109 ? 12.454 11.990 -14.694 1.00 50.00 109 LEU A O 1
ATOM 913 N N . LEU A 1 110 ? 11.140 12.177 -16.505 1.00 51.12 110 LEU A N 1
ATOM 914 C CA . LEU A 1 110 ? 11.482 13.573 -16.802 1.00 51.12 110 LEU A CA 1
ATOM 915 C C . LEU A 1 110 ? 10.926 14.551 -15.757 1.00 51.12 110 LEU A C 1
ATOM 917 O O . LEU A 1 110 ? 11.515 15.605 -15.529 1.00 51.12 110 LEU A O 1
ATOM 921 N N . GLN A 1 111 ? 9.808 14.209 -15.111 1.00 54.84 111 GLN A N 1
ATOM 922 C CA . GLN A 1 111 ? 9.193 15.056 -14.095 1.00 54.84 111 GLN A CA 1
ATOM 923 C C . GLN A 1 111 ? 9.805 14.843 -12.706 1.00 54.84 111 GLN A C 1
ATOM 925 O O . GLN A 1 111 ? 9.983 15.827 -11.997 1.00 54.84 111 GLN A O 1
ATOM 930 N N . PHE A 1 112 ? 10.189 13.612 -12.338 1.00 54.66 112 PHE A N 1
ATOM 931 C CA . PHE A 1 112 ? 10.874 13.312 -11.070 1.00 54.66 112 PHE A CA 1
ATOM 932 C C . PHE A 1 112 ? 12.259 13.960 -10.969 1.00 54.66 112 PHE A C 1
ATOM 934 O O . PHE A 1 112 ? 12.599 14.482 -9.911 1.00 54.66 112 PHE A O 1
ATOM 941 N N . LEU A 1 113 ? 13.017 14.004 -12.070 1.00 54.72 113 LEU A N 1
ATOM 942 C CA . LEU A 1 113 ? 14.315 14.692 -12.126 1.00 54.72 113 LEU A CA 1
ATOM 943 C C . LEU A 1 113 ? 14.202 16.219 -11.966 1.00 54.72 113 LEU A C 1
ATOM 945 O O . LEU A 1 113 ? 15.206 16.880 -11.738 1.00 54.72 113 LEU A O 1
ATOM 949 N N . LYS A 1 114 ? 12.992 16.785 -12.074 1.00 53.50 114 LYS A N 1
ATOM 950 C CA . LYS A 1 114 ? 12.737 18.233 -12.018 1.00 53.50 114 LYS A CA 1
ATOM 951 C C . LYS A 1 114 ? 12.095 18.690 -10.703 1.00 53.50 114 LYS A C 1
ATOM 953 O O . LYS A 1 114 ? 11.598 19.812 -10.615 1.00 53.50 114 LYS A O 1
ATOM 958 N N . ILE A 1 115 ? 12.058 17.825 -9.688 1.00 60.19 115 ILE A N 1
ATOM 959 C CA . ILE A 1 115 ? 11.481 18.133 -8.373 1.00 60.19 115 ILE A CA 1
ATOM 960 C C . ILE A 1 115 ? 12.579 18.704 -7.468 1.00 60.19 115 ILE A C 1
ATOM 962 O O . ILE A 1 115 ? 13.033 18.060 -6.531 1.00 60.19 115 ILE A O 1
ATOM 966 N N . GLU A 1 116 ? 12.978 19.946 -7.727 1.00 60.59 116 GLU A N 1
ATOM 967 C CA . GLU A 1 116 ? 13.817 20.746 -6.817 1.00 60.59 116 GLU A CA 1
ATOM 968 C C . GLU A 1 116 ? 12.963 21.708 -5.970 1.00 60.59 116 GLU A C 1
ATOM 970 O O . GLU A 1 116 ? 13.367 22.812 -5.617 1.00 60.59 116 GLU A O 1
ATOM 975 N N . ASN A 1 117 ? 11.727 21.317 -5.645 1.00 71.75 117 ASN A N 1
ATOM 976 C CA . ASN A 1 117 ? 10.801 22.196 -4.936 1.00 71.75 117 ASN A CA 1
ATOM 977 C C . ASN A 1 117 ? 10.919 22.024 -3.417 1.00 71.75 117 ASN A C 1
ATOM 979 O O . ASN A 1 117 ? 10.515 21.000 -2.866 1.00 71.75 117 ASN A O 1
ATOM 983 N N . PHE A 1 118 ? 11.353 23.085 -2.732 1.00 77.69 118 PHE A N 1
ATOM 984 C CA . PHE A 1 118 ? 11.372 23.220 -1.266 1.00 77.69 118 PHE A CA 1
ATOM 985 C C . PHE A 1 118 ? 10.048 22.797 -0.592 1.00 77.69 118 PHE A C 1
ATOM 987 O O . PHE A 1 118 ? 10.034 22.117 0.433 1.00 77.69 118 PHE A O 1
ATOM 994 N N . TRP A 1 119 ? 8.917 23.100 -1.234 1.00 76.25 119 TRP A N 1
ATOM 995 C CA . TRP A 1 119 ? 7.572 22.722 -0.787 1.00 76.25 119 TRP A CA 1
ATOM 996 C C . TRP A 1 119 ? 7.349 21.207 -0.660 1.00 76.25 119 TRP A C 1
ATOM 998 O O . TRP A 1 119 ? 6.532 20.767 0.150 1.00 76.25 119 TRP A O 1
ATOM 1008 N N . VAL A 1 120 ? 8.069 20.388 -1.433 1.00 81.00 120 VAL A N 1
ATOM 1009 C CA . VAL A 1 120 ? 7.972 18.923 -1.343 1.00 81.00 120 VAL A CA 1
ATOM 1010 C C . VAL A 1 120 ? 8.623 18.416 -0.060 1.00 81.00 120 VAL A C 1
ATOM 1012 O O . VAL A 1 120 ? 8.047 17.547 0.595 1.00 81.00 120 VAL A O 1
ATOM 1015 N N . TYR A 1 121 ? 9.754 19.003 0.342 1.00 80.75 121 TYR A N 1
ATOM 1016 C CA . TYR A 1 121 ? 10.418 18.677 1.605 1.00 80.75 121 TYR A CA 1
ATOM 1017 C C . TYR A 1 121 ? 9.549 19.048 2.805 1.00 80.75 121 TYR A C 1
ATOM 1019 O O . TYR A 1 121 ? 9.335 18.207 3.674 1.00 80.75 121 TYR A O 1
ATOM 1027 N N . ILE A 1 122 ? 8.955 20.247 2.809 1.00 86.75 122 ILE A N 1
ATOM 1028 C CA . ILE A 1 122 ? 8.007 20.660 3.859 1.00 86.75 122 ILE A CA 1
ATOM 1029 C C . ILE A 1 122 ? 6.846 19.671 3.975 1.00 86.75 122 ILE A C 1
ATOM 1031 O O . ILE A 1 122 ? 6.506 19.242 5.077 1.00 86.75 122 ILE A O 1
ATOM 1035 N N . ARG A 1 123 ? 6.258 19.262 2.843 1.00 83.19 123 ARG A N 1
ATOM 1036 C CA . ARG A 1 123 ? 5.147 18.304 2.844 1.00 83.19 123 ARG A CA 1
ATOM 1037 C C . ARG A 1 123 ? 5.561 16.945 3.413 1.00 83.19 123 ARG A C 1
ATOM 1039 O O . ARG A 1 123 ? 4.774 16.347 4.136 1.00 83.19 123 ARG A O 1
ATOM 1046 N N . LEU A 1 124 ? 6.768 16.463 3.109 1.00 83.38 124 LEU A N 1
ATOM 1047 C CA . LEU A 1 124 ? 7.285 15.198 3.645 1.00 83.38 124 LEU A CA 1
ATOM 1048 C C . LEU A 1 124 ? 7.548 15.276 5.152 1.00 83.38 124 LEU A C 1
ATOM 1050 O O . LEU A 1 124 ? 7.129 14.377 5.877 1.00 83.38 124 LEU A O 1
ATOM 1054 N N . VAL A 1 125 ? 8.182 16.353 5.624 1.00 88.31 125 VAL A N 1
ATOM 1055 C CA . VAL A 1 125 ? 8.460 16.562 7.054 1.00 88.31 125 VAL A CA 1
ATOM 1056 C C . VAL A 1 125 ? 7.158 16.666 7.845 1.00 88.31 125 VAL A C 1
ATOM 1058 O O . VAL A 1 125 ? 7.011 16.003 8.868 1.00 88.31 125 VAL A O 1
ATOM 1061 N N . PHE A 1 126 ? 6.181 17.425 7.346 1.00 91.19 126 PHE A N 1
ATOM 1062 C CA . PHE A 1 126 ? 4.874 17.544 7.988 1.00 91.19 126 PHE A CA 1
ATOM 1063 C C . PHE A 1 126 ? 4.159 16.191 8.087 1.00 91.19 126 PHE A C 1
ATOM 1065 O O . PHE A 1 126 ? 3.640 15.837 9.141 1.00 91.19 126 PHE A O 1
ATOM 1072 N N . LEU A 1 127 ? 4.179 15.403 7.009 1.00 85.19 127 LEU A N 1
ATOM 1073 C CA . LEU A 1 127 ? 3.550 14.083 6.968 1.00 85.19 127 LEU A CA 1
ATOM 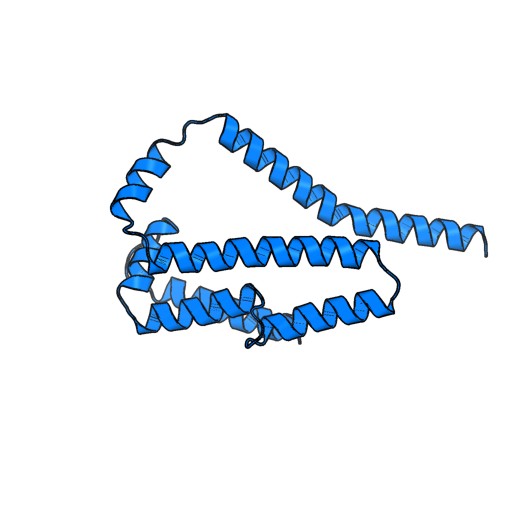1074 C C . LEU A 1 127 ? 4.258 13.103 7.920 1.00 85.19 127 LEU A C 1
ATOM 1076 O O . LEU A 1 127 ? 3.592 12.344 8.619 1.00 85.19 127 LEU A O 1
ATOM 1080 N N . PHE A 1 128 ? 5.588 13.172 8.020 1.00 85.25 128 PHE A N 1
ATOM 1081 C CA . PHE A 1 128 ? 6.364 12.385 8.977 1.00 85.25 128 PHE A CA 1
ATOM 1082 C C . PHE A 1 128 ? 6.029 12.740 10.432 1.00 85.25 128 PHE A C 1
ATOM 1084 O O . PHE A 1 128 ? 5.747 11.846 11.228 1.00 85.25 128 PHE A O 1
ATOM 1091 N N . VAL A 1 129 ? 5.992 14.032 10.775 1.00 87.69 129 VAL A N 1
ATOM 1092 C CA . VAL A 1 129 ? 5.613 14.497 12.122 1.00 87.69 129 VAL A CA 1
ATOM 1093 C C . VAL A 1 129 ? 4.177 14.092 12.452 1.00 87.69 129 VAL A C 1
ATOM 1095 O O . VAL A 1 129 ? 3.911 13.624 13.556 1.00 87.69 129 VAL A O 1
ATOM 1098 N N . PHE A 1 130 ? 3.262 14.201 11.490 1.00 85.25 130 PHE A N 1
ATOM 1099 C CA . PHE A 1 130 ? 1.873 13.786 11.657 1.00 85.25 130 PHE A CA 1
ATOM 1100 C C . PHE A 1 130 ? 1.737 12.274 11.906 1.00 85.25 130 PHE A C 1
ATOM 1102 O O . PHE A 1 130 ? 0.964 11.860 12.768 1.00 85.25 130 PHE A O 1
ATOM 1109 N N . ILE A 1 131 ? 2.525 11.444 11.211 1.00 81.94 131 ILE A N 1
ATOM 1110 C CA . ILE A 1 131 ? 2.578 9.993 11.456 1.00 81.94 131 ILE A CA 1
ATOM 1111 C C . ILE A 1 131 ? 3.141 9.694 12.847 1.00 81.94 131 ILE A C 1
ATOM 1113 O O . ILE A 1 131 ? 2.571 8.877 13.566 1.00 81.94 131 ILE A O 1
ATOM 1117 N N . MET A 1 132 ? 4.237 10.349 13.239 1.00 79.50 132 MET A N 1
ATOM 1118 C CA . MET A 1 132 ? 4.812 10.178 14.577 1.00 79.50 132 MET A CA 1
ATOM 1119 C C . MET A 1 132 ? 3.798 10.558 15.656 1.00 79.50 132 MET A C 1
ATOM 1121 O O . MET A 1 132 ? 3.593 9.802 16.601 1.00 79.50 132 MET A O 1
ATOM 1125 N N . PHE A 1 133 ? 3.091 11.673 15.478 1.00 83.25 133 PHE A N 1
ATOM 1126 C CA . PHE A 1 133 ? 2.015 12.073 16.378 1.00 83.25 133 PHE A CA 1
ATOM 1127 C C . PHE A 1 133 ? 0.929 10.991 16.485 1.00 83.25 133 PHE A C 1
ATOM 1129 O O . PHE A 1 133 ? 0.598 10.585 17.594 1.00 83.25 133 PHE A O 1
ATOM 1136 N N . LEU A 1 134 ? 0.441 10.456 15.359 1.00 77.50 134 LEU A N 1
ATOM 1137 C CA . LEU A 1 134 ? -0.550 9.371 15.344 1.00 77.50 134 LEU A CA 1
ATOM 1138 C C . LEU A 1 134 ? -0.077 8.092 16.055 1.00 77.50 134 LEU A C 1
ATOM 1140 O O . LEU A 1 134 ? -0.899 7.409 16.659 1.00 77.50 134 LEU A O 1
ATOM 1144 N N . LEU A 1 135 ? 1.218 7.764 15.993 1.00 77.56 135 LEU A N 1
ATOM 1145 C CA . LEU A 1 135 ? 1.780 6.574 16.645 1.00 77.56 135 LEU A CA 1
ATOM 1146 C C . LEU A 1 135 ? 1.917 6.732 18.163 1.00 77.56 135 LEU A C 1
ATOM 1148 O O . LEU A 1 135 ? 1.654 5.784 18.897 1.00 77.56 135 LEU A O 1
ATOM 1152 N N . PHE A 1 136 ? 2.327 7.910 18.638 1.00 77.31 136 PHE A N 1
ATOM 1153 C CA . PHE A 1 136 ? 2.534 8.161 20.069 1.00 77.31 136 PHE A CA 1
ATOM 1154 C C . PHE A 1 136 ? 1.249 8.541 20.810 1.00 77.31 136 PHE A C 1
ATOM 1156 O O . PHE A 1 136 ? 1.143 8.295 22.011 1.00 77.31 136 PHE A O 1
ATOM 1163 N N . PHE A 1 137 ? 0.262 9.099 20.105 1.00 73.06 137 PHE A N 1
ATOM 1164 C CA . PHE A 1 137 ? -1.016 9.505 20.683 1.00 73.06 137 PHE A CA 1
ATOM 1165 C C . PHE A 1 137 ? -1.730 8.403 21.501 1.00 73.06 137 PHE A C 1
ATOM 1167 O O . PHE A 1 137 ? -2.086 8.685 22.646 1.00 73.06 137 PHE A O 1
ATOM 1174 N N . PRO A 1 138 ? -1.923 7.162 20.998 1.00 69.25 138 PRO A N 1
ATOM 1175 C CA . PRO A 1 138 ? -2.640 6.129 21.752 1.00 69.25 138 PRO A CA 1
ATOM 1176 C C . PRO A 1 138 ? -1.916 5.720 23.044 1.00 69.25 138 PRO A C 1
ATOM 1178 O O . PRO A 1 138 ? -2.557 5.557 24.076 1.00 69.25 138 PRO A O 1
ATOM 1181 N N . ILE A 1 139 ? -0.581 5.650 23.022 1.00 69.56 139 ILE A N 1
ATOM 1182 C CA . ILE A 1 139 ? 0.239 5.245 24.178 1.00 69.56 139 ILE A CA 1
ATOM 1183 C C . ILE A 1 139 ? 0.112 6.254 25.327 1.00 69.56 139 ILE A C 1
ATOM 1185 O O . ILE A 1 139 ? -0.058 5.874 26.483 1.00 69.56 139 ILE A O 1
ATOM 1189 N N . ILE A 1 140 ? 0.162 7.549 25.006 1.00 69.50 140 ILE A N 1
ATOM 1190 C CA . ILE A 1 140 ? 0.067 8.633 25.995 1.00 69.50 140 ILE A CA 1
ATOM 1191 C C . ILE A 1 140 ? -1.335 8.667 26.624 1.00 69.50 140 ILE A C 1
ATOM 1193 O O . ILE A 1 140 ? -1.491 8.943 27.818 1.00 69.50 140 ILE A O 1
ATOM 1197 N N . PHE A 1 141 ? -2.365 8.374 25.830 1.00 66.88 141 PHE A N 1
ATOM 1198 C CA . PHE A 1 141 ? -3.745 8.448 26.287 1.00 66.88 141 PHE A CA 1
ATOM 1199 C C . PHE A 1 141 ? -4.132 7.246 27.161 1.00 66.88 141 PHE A C 1
ATOM 1201 O O . PHE A 1 141 ? -4.689 7.451 28.237 1.00 66.88 141 PHE A O 1
ATOM 1208 N N . GLU A 1 142 ? -3.748 6.019 26.790 1.00 68.06 142 GLU A N 1
ATOM 1209 C CA . GLU A 1 142 ? -4.003 4.825 27.617 1.00 68.06 142 GLU A CA 1
ATOM 1210 C C . GLU A 1 142 ? -3.309 4.909 28.985 1.00 68.06 142 GLU A C 1
ATOM 1212 O O . GLU A 1 142 ? -3.927 4.640 30.018 1.00 68.06 142 GLU A O 1
ATOM 1217 N N . GLN A 1 143 ? -2.045 5.349 29.023 1.00 67.69 143 GLN A N 1
ATOM 1218 C CA . GLN A 1 143 ? -1.333 5.529 30.291 1.00 67.69 143 GLN A CA 1
ATOM 1219 C C . GLN A 1 143 ? -1.998 6.581 31.176 1.00 67.69 143 GLN A C 1
ATOM 1221 O O . GLN A 1 143 ? -2.178 6.344 32.369 1.00 67.69 143 GLN A O 1
ATOM 1226 N N . SER A 1 144 ? -2.395 7.726 30.614 1.00 65.25 144 SER A N 1
ATOM 1227 C CA . SER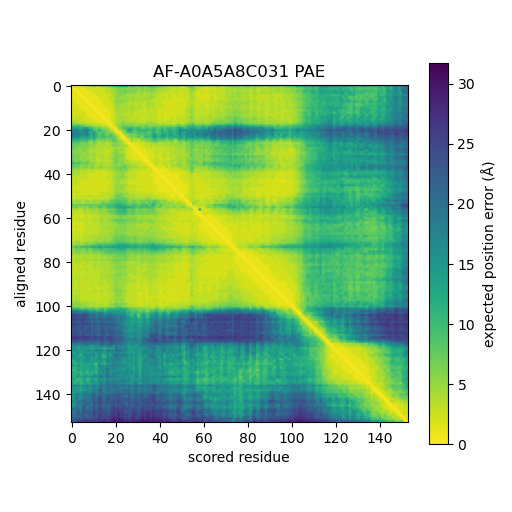 A 1 144 ? -3.035 8.780 31.409 1.00 65.25 144 SER A CA 1
ATOM 1228 C C . SER A 1 144 ? -4.397 8.347 31.966 1.00 65.25 144 SER A C 1
ATOM 1230 O O . SER A 1 144 ? -4.681 8.629 33.131 1.00 65.25 144 SER A O 1
ATOM 1232 N N . PHE A 1 145 ? -5.191 7.581 31.211 1.00 65.56 145 PHE A N 1
ATOM 1233 C CA . PHE A 1 145 ? -6.443 6.998 31.708 1.00 65.56 145 PHE A CA 1
ATOM 1234 C C . PHE A 1 145 ? -6.220 5.981 32.836 1.00 65.56 145 PHE A C 1
ATOM 1236 O O . PHE A 1 145 ? -6.920 6.032 33.850 1.00 65.56 145 PHE A O 1
ATOM 1243 N N . TYR A 1 146 ? -5.221 5.099 32.703 1.00 71.38 146 TYR A N 1
ATOM 1244 C CA . TYR A 1 146 ? -4.890 4.117 33.742 1.00 71.38 146 TYR A CA 1
ATOM 1245 C C . TYR A 1 146 ? -4.431 4.793 35.043 1.00 71.38 146 TYR A C 1
ATOM 1247 O O . TYR A 1 146 ? -4.893 4.432 36.126 1.00 71.38 146 TYR A O 1
ATOM 1255 N N . TYR A 1 147 ? -3.579 5.821 34.943 1.00 71.94 147 TYR A N 1
ATOM 1256 C CA . TYR A 1 147 ? -3.136 6.596 36.105 1.00 71.94 147 TYR A CA 1
ATOM 1257 C C . TYR A 1 147 ? -4.307 7.275 36.824 1.00 71.94 147 TYR A C 1
ATOM 1259 O O . TYR A 1 147 ? -4.381 7.216 38.051 1.00 71.94 147 TYR A O 1
ATOM 1267 N N . VAL A 1 148 ? -5.249 7.866 36.083 1.00 69.75 148 VAL A N 1
ATOM 1268 C CA . VAL A 1 148 ? -6.437 8.512 36.664 1.00 69.75 148 VAL A CA 1
ATOM 1269 C C . VAL A 1 148 ? -7.353 7.494 37.348 1.00 69.75 148 VAL A C 1
ATOM 1271 O O . VAL A 1 148 ? -7.801 7.754 38.463 1.00 69.75 148 VAL A O 1
ATOM 1274 N N . LEU A 1 149 ? -7.585 6.319 36.751 1.00 67.00 149 LEU A N 1
ATOM 1275 C CA . LEU A 1 149 ? -8.375 5.264 37.398 1.00 67.00 149 LEU A CA 1
ATOM 1276 C C . LEU A 1 149 ? -7.722 4.754 38.689 1.00 67.00 149 LEU A C 1
ATOM 1278 O O . LEU A 1 149 ? -8.421 4.612 39.686 1.00 67.00 149 LEU A O 1
ATOM 1282 N N . SER A 1 150 ? -6.402 4.538 38.693 1.00 70.44 150 SER A N 1
ATOM 1283 C CA . SER A 1 150 ? -5.659 4.074 39.881 1.00 70.44 150 SER A CA 1
ATOM 1284 C C . SER A 1 150 ? -5.560 5.101 41.015 1.00 70.44 150 SER A C 1
ATOM 1286 O O . SER A 1 150 ? -5.148 4.771 42.120 1.00 70.44 150 SER A O 1
ATOM 1288 N N . PHE A 1 151 ? -5.865 6.369 40.730 1.00 73.81 151 PHE A N 1
ATOM 1289 C CA . PHE A 1 151 ? -5.925 7.425 41.739 1.00 73.81 151 PHE A CA 1
ATOM 1290 C C . PHE A 1 151 ? -7.333 7.563 42.340 1.00 73.81 151 PHE A C 1
ATOM 1292 O O . PHE A 1 151 ? -7.492 8.099 43.434 1.00 73.81 151 PHE A O 1
ATOM 1299 N N . ILE A 1 152 ? -8.358 7.113 41.608 1.00 69.81 152 ILE A N 1
ATOM 1300 C CA . ILE A 1 152 ? -9.773 7.218 41.986 1.00 69.81 152 ILE A CA 1
ATOM 1301 C C . ILE A 1 152 ? -10.270 5.946 42.699 1.00 69.81 152 ILE A C 1
ATOM 1303 O O . ILE A 1 152 ? -11.159 6.054 43.545 1.00 69.81 152 ILE A O 1
ATOM 1307 N N . PHE A 1 153 ? -9.705 4.776 42.381 1.00 54.78 153 PHE A N 1
ATOM 1308 C CA . PHE A 1 153 ? -9.963 3.478 43.022 1.00 54.78 153 PHE A CA 1
ATOM 1309 C C . PHE A 1 153 ? -8.721 2.966 43.746 1.00 54.78 153 PHE A C 1
ATOM 1311 O O . PHE A 1 153 ? -8.888 2.440 44.870 1.00 54.78 153 PHE A O 1
#

Sequence (153 aa):
MYLLIYLVSTFLLWFLITHNTKKVEFLSNLLVNIKENSLYFFLFVIIVFSMSGIPPLAGFFIKFDILSILALSNEFLILFTTLLITVASFYYYLRLVKISSFENFKSYLLQFLKIENFWVYIRLVFLFVFIMFLLFFPIIFEQSFYYVLSFIF

Radius of gyration: 19.8 Å; Cα contacts (8 Å, |Δi|>4): 83; chains: 1; bounding box: 34×38×63 Å

Nearest PDB structures (foldseek):
  8b6f-assembly1_BH  TM=7.402E-01  e=1.558E-02  Tetrahymena thermophila SB210
  8ugh-assembly1_1N  TM=8.021E-01  e=4.044E-02  Sus scrofa
  8qby-assembly1_N  TM=8.473E-01  e=2.723E-01  Paracoccus denitrificans PD1222
  7nyh-assembly1_N  TM=8.205E-01  e=2.427E+00  Escherichia coli B

Secondary structure (DSSP, 8-state):
-HHHHHHHHHHHHHHHHHT--S---SHHHHHHHHHHSHHHHHHHHHHHHHHHT-TTSHHHHHHHHHHHHHHHTT-HHHHHHHHHHHHHHHHHHHHHHHHHHH--THHHHHHHTT---HHHHHHHHHHHHHHHHHHHHHHHHHHHHHHHHHHH-

InterPro domains:
  IPR001750 NADH:quinone oxidoreductase/Mrp antiporter, transmembrane domain [PF00361] (2-83)

Foldseek 3Di:
DLVVLVVVLVVLVVVLVVPDPDDDPDLLVSLQSCLVDPVSLVSLLLSLCLQLQDPVHPNVVVLVVVLVVCVVVVVVVLSVLSV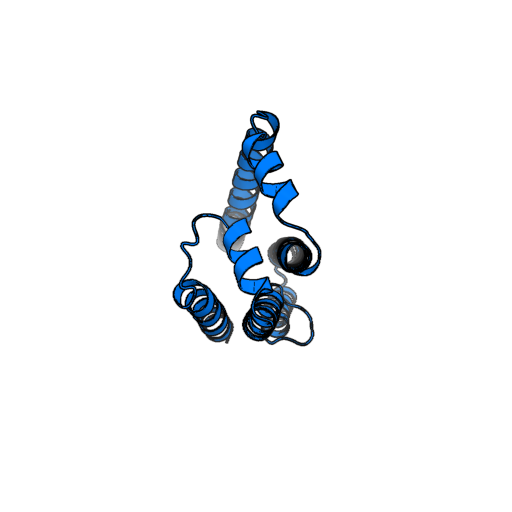VVSVVSNVVSVVSNCCSPPDDSPVVVVVVVVPPDPVVVVVVVVVVVVVVCSVCVVVVVVVVVVVVVVVVD

Organism: Cafeteria roenbergensis (NCBI:txid33653)

Mean predicted aligned error: 9.97 Å

Solvent-accessible surface area (backbone atoms only — not comparable to full-atom values): 8579 Å² total; per-residue (Å²): 110,64,67,58,55,50,50,53,44,52,50,54,53,50,49,62,60,68,69,47,88,63,90,66,89,45,72,68,55,43,36,53,57,33,51,75,37,66,67,56,34,52,53,49,49,53,41,42,38,25,74,32,34,43,83,95,30,73,42,18,56,48,55,50,50,54,47,53,52,30,61,73,68,70,39,61,67,60,38,52,53,52,50,53,52,48,56,53,47,30,53,56,39,52,48,53,52,48,49,42,72,73,55,72,67,79,60,52,61,67,51,62,78,64,66,84,53,69,69,57,56,53,53,50,53,51,52,52,51,52,50,52,49,63,66,51,49,59,60,57,50,54,51,53,52,52,54,53,49,65,73,76,106